Protein AF-A0A7L4TME2-F1 (afdb_monomer)

Solvent-accessible surface area (backbone atoms only — not comparable to full-atom values): 9141 Å² total; per-residue (Å²): 122,62,69,64,52,49,52,56,50,49,55,50,52,52,54,53,48,49,73,72,66,56,80,52,66,67,58,54,49,54,52,52,49,55,53,46,50,56,52,47,54,54,51,48,54,52,50,51,51,52,49,51,53,55,61,57,37,47,80,79,74,49,91,66,97,41,73,72,58,45,53,46,50,45,30,33,72,78,51,35,73,67,31,34,54,52,50,53,50,53,50,49,54,53,54,48,54,51,49,53,53,50,47,51,49,49,29,53,53,45,41,73,74,38,88,82,57,61,51,70,59,54,40,48,53,54,49,53,51,49,55,56,57,63,73,62,40,72,70,55,50,48,66,56,46,53,61,54,48,65,64,47,51,61,55,61,61,57,67,76,75,117

Radius of gyration: 19.2 Å; Cα contacts (8 Å, |Δi|>4): 55; chains: 1; bounding box: 45×37×52 Å

Foldseek 3Di:
DVVVVCVLLVVLVVVVCVVVVPPDPVVVVVVVVVVCVVVVVVVVVVVVVLVVLLVVQCVPPNDDPDSVVSVLVSQCVPPNPVSSVVVVVVVVVVVVVVLVSVLVSVLVVCVVVPVPDDSVVSSVVVVVVVVVVVVVDDNVVCVVVVVVCVVVVVVVVVVVPD

Mean predicted aligned error: 9.62 Å

Sequence (162 aa):
MDTIAALVFGIVIMNRLQERGIKDRAAIQAFTIKAGIIAGVGLSLVYLSLGYLGASSVSTIGRLDNGGAILAAVANALFGSTGSMILALVITFACLTTSIGLVSACGEFFAKRFSSVSYPVIIFILCVFSFTMANLGLSQLIAVSVPVLVTIYPIAIKMNSQ

Structure (mmCIF, N/CA/C/O backbone):
data_AF-A0A7L4TME2-F1
#
_entry.id   AF-A0A7L4TME2-F1
#
loop_
_atom_site.group_PDB
_atom_site.id
_atom_site.type_symbol
_atom_site.label_atom_id
_atom_site.label_alt_id
_atom_site.label_comp_id
_atom_site.label_asym_id
_atom_site.label_entity_id
_atom_site.label_seq_id
_atom_site.pdbx_PDB_ins_code
_atom_site.Cartn_x
_atom_site.Cartn_y
_atom_site.Cartn_z
_atom_site.occupancy
_atom_site.B_iso_or_equiv
_atom_site.auth_seq_id
_atom_site.auth_comp_id
_atom_site.auth_asym_id
_atom_site.auth_atom_id
_atom_site.pdbx_PDB_model_num
ATOM 1 N N . MET A 1 1 ? -5.247 7.614 -5.857 1.00 62.38 1 MET A N 1
ATOM 2 C CA . MET A 1 1 ? -6.283 6.694 -5.327 1.00 62.38 1 MET A CA 1
ATOM 3 C C . MET A 1 1 ? -6.081 6.445 -3.828 1.00 62.38 1 MET A C 1
ATOM 5 O O . MET A 1 1 ? -7.041 6.182 -3.115 1.00 62.38 1 MET A O 1
ATOM 9 N N . ASP A 1 2 ? -4.853 6.611 -3.336 1.00 73.19 2 ASP A N 1
ATOM 10 C CA . ASP A 1 2 ? -4.393 6.213 -1.999 1.00 73.19 2 ASP A CA 1
ATOM 11 C C . ASP A 1 2 ? -4.937 7.062 -0.842 1.00 73.19 2 ASP A C 1
ATOM 13 O O . ASP A 1 2 ? -5.089 6.554 0.262 1.00 73.19 2 ASP A O 1
ATOM 17 N N . THR A 1 3 ? -5.298 8.328 -1.070 1.00 69.00 3 THR A N 1
ATOM 18 C CA . THR A 1 3 ? -5.808 9.222 -0.012 1.00 69.00 3 THR A CA 1
ATOM 19 C C . THR A 1 3 ? -7.171 8.792 0.525 1.00 69.00 3 THR A C 1
ATOM 21 O O . THR A 1 3 ? -7.386 8.782 1.735 1.00 69.00 3 THR A O 1
ATOM 24 N N . ILE A 1 4 ? -8.085 8.390 -0.361 1.00 69.56 4 ILE A N 1
ATOM 25 C CA . ILE A 1 4 ? -9.421 7.914 0.024 1.00 69.56 4 ILE A CA 1
ATOM 26 C C . ILE A 1 4 ? -9.305 6.565 0.743 1.00 69.56 4 ILE A C 1
ATOM 28 O O . ILE A 1 4 ? -9.933 6.364 1.781 1.00 69.56 4 ILE A O 1
ATOM 32 N N . ALA A 1 5 ? -8.450 5.668 0.241 1.00 70.25 5 ALA A N 1
ATOM 33 C CA . ALA A 1 5 ? -8.169 4.397 0.900 1.00 70.25 5 ALA A CA 1
ATOM 34 C C . ALA A 1 5 ? -7.569 4.614 2.300 1.00 70.25 5 ALA A C 1
ATOM 36 O O . ALA A 1 5 ? -8.058 4.032 3.266 1.00 70.25 5 ALA A O 1
ATOM 37 N N . ALA A 1 6 ? -6.576 5.498 2.436 1.00 74.69 6 ALA A N 1
ATOM 38 C CA . ALA A 1 6 ? -5.951 5.830 3.715 1.00 74.69 6 ALA A CA 1
ATOM 39 C C . ALA A 1 6 ? -6.950 6.405 4.733 1.00 74.69 6 ALA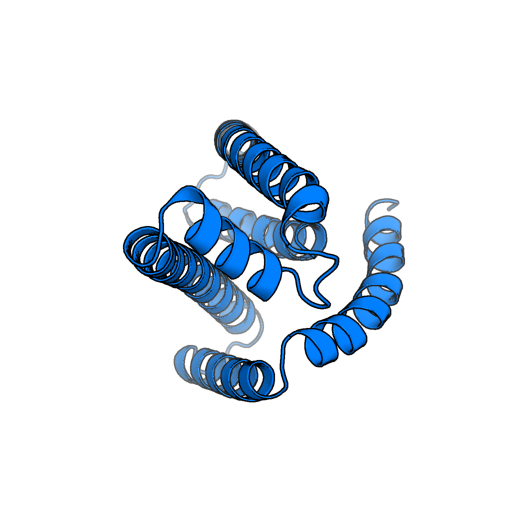 A C 1
ATOM 41 O O . ALA A 1 6 ? -6.863 6.077 5.916 1.00 74.69 6 ALA A O 1
ATOM 42 N N . LEU A 1 7 ? -7.929 7.202 4.289 1.00 73.94 7 LEU A N 1
ATOM 43 C CA . LEU A 1 7 ? -8.993 7.727 5.150 1.00 73.94 7 LEU A CA 1
ATOM 44 C C . LEU A 1 7 ? -9.868 6.591 5.706 1.00 73.94 7 LEU A C 1
ATOM 46 O O . LEU A 1 7 ? -10.069 6.501 6.919 1.00 73.94 7 LEU A O 1
ATOM 50 N N . VAL A 1 8 ? -10.338 5.686 4.842 1.00 72.00 8 VAL A N 1
ATOM 51 C CA . VAL A 1 8 ? -11.166 4.536 5.250 1.00 72.00 8 VAL A CA 1
ATOM 52 C C . VAL A 1 8 ? -10.385 3.593 6.171 1.00 72.00 8 VAL A C 1
ATOM 54 O O . VAL A 1 8 ? -10.880 3.220 7.238 1.00 72.00 8 VAL A O 1
ATOM 57 N N . PHE A 1 9 ? -9.143 3.256 5.813 1.00 74.00 9 PHE A N 1
ATOM 58 C CA . PHE A 1 9 ? -8.265 2.435 6.648 1.00 74.00 9 PHE A CA 1
ATOM 59 C C . PHE A 1 9 ? -7.970 3.087 8.000 1.00 74.00 9 PHE A C 1
ATOM 61 O O . PHE A 1 9 ? -7.981 2.396 9.016 1.00 74.00 9 PHE A O 1
ATOM 68 N N . GLY A 1 10 ? -7.762 4.406 8.040 1.00 76.69 10 GLY A N 1
ATOM 69 C CA . GLY A 1 10 ? -7.534 5.148 9.277 1.00 76.69 10 GLY A CA 1
ATOM 70 C C . GLY A 1 10 ? -8.696 5.010 10.262 1.00 76.69 10 GLY A C 1
ATOM 71 O O . GLY A 1 10 ? -8.477 4.706 11.435 1.00 76.69 10 GLY A O 1
ATOM 72 N N . ILE A 1 11 ? -9.939 5.140 9.785 1.00 72.94 11 ILE A N 1
ATOM 73 C CA . ILE A 1 11 ? -11.144 4.955 10.612 1.00 72.94 11 ILE A CA 1
ATOM 74 C C . ILE A 1 11 ? -11.229 3.519 11.151 1.00 72.94 11 ILE A C 1
ATOM 76 O O . ILE A 1 11 ? -11.523 3.319 12.333 1.00 72.94 11 ILE A O 1
ATOM 80 N N . VAL A 1 12 ? -10.944 2.510 10.321 1.00 76.12 12 VAL A N 1
ATOM 81 C CA . VAL A 1 12 ? -10.965 1.103 10.756 1.00 76.12 12 VAL A CA 1
ATOM 82 C C . VAL A 1 12 ? -9.877 0.828 11.796 1.00 76.12 12 VAL A C 1
ATOM 84 O O . VAL A 1 12 ? -10.180 0.267 12.847 1.00 76.12 12 VAL A O 1
ATOM 87 N N . ILE A 1 13 ? -8.640 1.276 11.564 1.00 75.94 13 ILE A N 1
ATOM 88 C CA . ILE A 1 13 ? -7.523 1.104 12.505 1.00 75.94 13 ILE A CA 1
ATOM 89 C C . ILE A 1 13 ? -7.840 1.774 13.848 1.00 75.94 13 ILE A C 1
ATOM 91 O O . ILE A 1 13 ? -7.648 1.157 14.896 1.00 75.94 13 ILE A O 1
ATOM 95 N N . MET A 1 14 ? -8.393 2.991 13.843 1.00 75.50 14 MET A N 1
ATOM 96 C CA . MET A 1 14 ? -8.818 3.665 15.076 1.00 75.50 14 MET A CA 1
ATOM 97 C C . MET A 1 14 ? -9.888 2.871 15.832 1.00 75.50 14 MET A C 1
ATOM 99 O O . MET A 1 14 ? -9.775 2.702 17.046 1.00 75.50 14 MET A O 1
ATOM 103 N N . ASN A 1 15 ? -10.894 2.344 15.129 1.00 73.31 15 ASN A N 1
ATOM 104 C CA . ASN A 1 15 ? -11.928 1.507 15.741 1.00 73.31 15 ASN A CA 1
ATOM 105 C C . ASN A 1 15 ? -11.335 0.233 16.362 1.00 73.31 15 ASN A C 1
ATOM 107 O O . ASN A 1 15 ? -11.758 -0.173 17.443 1.00 73.31 15 ASN A O 1
ATOM 111 N N . ARG A 1 16 ? -10.332 -0.371 15.716 1.00 72.25 16 ARG A N 1
ATOM 112 C CA . ARG A 1 16 ? -9.645 -1.581 16.198 1.00 72.25 16 ARG A CA 1
ATOM 113 C C . ARG A 1 16 ? -8.764 -1.312 17.415 1.00 72.25 16 ARG A C 1
ATOM 115 O O . ARG A 1 16 ? -8.727 -2.122 18.339 1.00 72.25 16 ARG A O 1
ATOM 122 N N . LEU A 1 17 ? -8.079 -0.170 17.443 1.00 73.00 17 LEU A N 1
ATOM 123 C CA . LEU A 1 17 ? -7.280 0.259 18.595 1.00 73.00 17 LEU A CA 1
ATOM 124 C C . LEU A 1 17 ? -8.165 0.546 19.818 1.00 73.00 17 LEU A C 1
ATOM 126 O O . LEU A 1 17 ? -7.794 0.180 20.932 1.00 73.00 17 LEU A O 1
ATOM 130 N N . GLN A 1 18 ? -9.355 1.120 19.608 1.00 71.00 18 GLN A N 1
ATOM 131 C CA . GLN A 1 18 ? -10.336 1.350 20.675 1.00 71.00 18 GLN A CA 1
ATOM 132 C C . GLN A 1 18 ? -10.931 0.041 21.224 1.00 71.00 18 GLN A C 1
ATOM 134 O O . GLN A 1 18 ? -11.092 -0.095 22.435 1.00 71.00 18 GLN A O 1
ATOM 139 N N . GLU A 1 19 ? -11.203 -0.951 20.367 1.00 67.50 19 GLU A N 1
ATOM 140 C CA . GLU A 1 19 ? -11.681 -2.279 20.795 1.00 67.50 19 GLU A CA 1
ATOM 141 C C . GLU A 1 19 ? -10.677 -3.050 21.647 1.00 67.50 19 GLU A C 1
ATOM 143 O O . GLU A 1 19 ? -11.072 -3.791 22.544 1.00 67.50 19 GLU A O 1
ATOM 148 N N . ARG A 1 20 ? -9.375 -2.860 21.407 1.00 64.88 20 ARG A N 1
ATOM 149 C CA . ARG A 1 20 ? -8.308 -3.493 22.196 1.00 64.88 20 ARG A CA 1
ATOM 150 C C . ARG A 1 20 ? -8.105 -2.863 23.583 1.00 64.88 20 ARG A C 1
ATOM 152 O O . ARG A 1 20 ? -7.147 -3.207 24.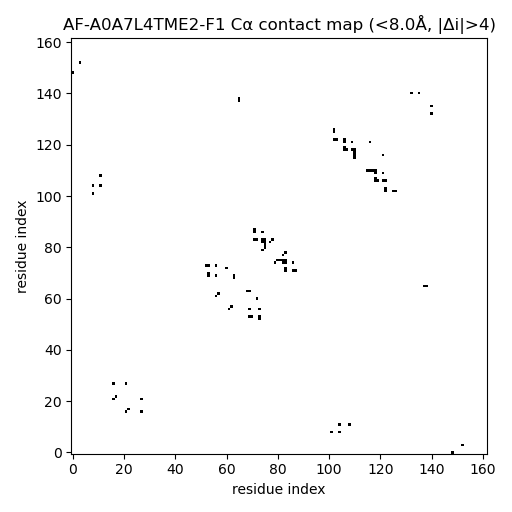267 1.00 64.88 20 ARG A O 1
ATOM 159 N N . GLY A 1 21 ? -8.999 -1.972 24.021 1.00 60.66 21 GLY A N 1
ATOM 160 C CA . GLY A 1 21 ? -9.037 -1.465 25.395 1.00 60.66 21 GLY A CA 1
ATOM 161 C C . GLY A 1 21 ? -8.070 -0.317 25.689 1.00 60.66 21 GLY A C 1
ATOM 162 O O . GLY A 1 21 ? -7.954 0.097 26.843 1.00 60.66 21 GLY A O 1
ATOM 163 N N . ILE A 1 22 ? -7.408 0.240 24.670 1.00 62.47 22 ILE A N 1
ATOM 164 C CA . ILE A 1 22 ? -6.577 1.435 24.827 1.00 62.47 22 ILE A CA 1
ATOM 165 C C . ILE A 1 22 ? -7.530 2.633 24.977 1.00 62.47 22 ILE A C 1
ATOM 167 O O . ILE A 1 22 ? -8.077 3.145 24.007 1.00 62.47 22 ILE A O 1
ATOM 171 N N . LYS A 1 23 ? -7.810 3.041 26.218 1.00 60.38 23 LYS A N 1
ATOM 172 C CA . LYS A 1 23 ? -8.744 4.146 26.514 1.00 60.38 23 LYS A CA 1
ATOM 173 C C . LYS A 1 23 ? -8.101 5.531 26.424 1.00 60.38 23 LYS A C 1
ATOM 175 O O . LYS A 1 23 ? -8.820 6.525 26.359 1.00 60.38 23 LYS A O 1
ATOM 180 N N . ASP A 1 24 ? -6.772 5.604 26.395 1.00 71.88 24 ASP A N 1
ATOM 181 C CA . ASP A 1 24 ? -6.063 6.874 26.305 1.00 71.88 24 ASP A CA 1
ATOM 182 C C . ASP A 1 24 ? -5.911 7.322 24.844 1.00 71.88 24 ASP A C 1
ATOM 184 O O . ASP A 1 24 ? -5.093 6.802 24.076 1.00 71.88 24 ASP A O 1
ATOM 188 N N . ARG A 1 25 ? -6.735 8.302 24.454 1.00 68.31 25 ARG A N 1
ATOM 189 C CA . ARG A 1 25 ? -6.722 8.894 23.110 1.00 68.31 25 ARG A CA 1
ATOM 190 C C . ARG A 1 25 ? -5.359 9.502 22.773 1.00 68.31 25 ARG A C 1
ATOM 192 O O . ARG A 1 25 ? -4.952 9.416 21.616 1.00 68.31 25 ARG A O 1
ATOM 199 N N . ALA A 1 26 ? -4.646 10.056 23.758 1.00 71.94 26 ALA A N 1
ATOM 200 C CA . ALA A 1 26 ? -3.340 10.677 23.544 1.00 71.94 26 ALA A CA 1
ATOM 201 C C . ALA A 1 26 ? -2.269 9.632 23.187 1.00 71.94 26 ALA A C 1
ATOM 203 O O . ALA A 1 26 ? -1.503 9.824 22.239 1.00 71.94 26 ALA A O 1
ATOM 204 N N . ALA A 1 27 ? -2.268 8.486 23.875 1.00 73.00 27 ALA A N 1
ATOM 205 C CA . ALA A 1 27 ? -1.366 7.378 23.572 1.00 73.00 27 ALA A CA 1
ATOM 206 C C . ALA A 1 27 ? -1.643 6.777 22.181 1.00 73.00 27 ALA A C 1
ATOM 208 O O . ALA A 1 27 ? -0.712 6.616 21.390 1.00 73.00 27 ALA A O 1
ATOM 209 N N . ILE A 1 28 ? -2.914 6.512 21.837 1.00 73.88 28 ILE A N 1
ATOM 210 C CA . ILE A 1 28 ? -3.298 6.005 20.503 1.00 73.88 28 ILE A CA 1
ATOM 211 C C . ILE A 1 28 ? -2.800 6.942 19.401 1.00 73.88 28 ILE A C 1
ATOM 213 O O . ILE A 1 28 ? -2.206 6.484 18.422 1.00 73.88 28 ILE A O 1
ATOM 217 N N . GLN A 1 29 ? -3.035 8.246 19.555 1.00 74.38 29 GLN A N 1
ATOM 218 C CA . GLN A 1 29 ? -2.621 9.245 18.575 1.00 74.38 29 GLN A CA 1
ATOM 219 C C . GLN A 1 29 ? -1.098 9.280 18.429 1.00 74.38 29 GLN A C 1
ATOM 221 O O . GLN A 1 29 ? -0.599 9.214 17.307 1.00 74.38 29 GLN A O 1
ATOM 226 N N . ALA A 1 30 ? -0.348 9.290 19.534 1.00 79.75 30 ALA A N 1
ATOM 227 C CA . ALA A 1 30 ? 1.112 9.324 19.494 1.00 79.75 30 ALA A CA 1
ATOM 228 C C . ALA A 1 30 ? 1.720 8.082 18.815 1.00 79.75 30 ALA A C 1
ATOM 230 O O . ALA A 1 30 ? 2.620 8.217 17.981 1.00 79.75 30 ALA A O 1
ATOM 231 N N . PHE A 1 31 ? 1.223 6.879 19.123 1.00 79.06 31 PHE A N 1
ATOM 232 C CA . PHE A 1 31 ? 1.692 5.644 18.482 1.00 79.06 31 PHE A CA 1
ATOM 233 C C . PHE A 1 31 ? 1.332 5.595 16.996 1.00 79.06 31 PHE A C 1
ATOM 235 O O . PHE A 1 31 ? 2.185 5.264 16.171 1.00 79.06 31 PHE A O 1
ATOM 242 N N . THR A 1 32 ? 0.102 5.975 16.644 1.00 81.94 32 THR A N 1
ATOM 243 C CA . THR A 1 32 ? -0.364 5.976 15.250 1.00 81.94 32 THR A CA 1
ATOM 244 C C . THR A 1 32 ? 0.412 6.987 14.409 1.00 81.94 32 THR A C 1
ATOM 246 O O . THR A 1 32 ? 0.810 6.668 13.293 1.00 81.94 32 THR A O 1
ATOM 249 N N . ILE A 1 33 ? 0.701 8.176 14.950 1.00 83.88 33 ILE A N 1
ATOM 250 C CA . ILE A 1 33 ? 1.506 9.199 14.269 1.00 83.88 33 ILE A CA 1
ATOM 251 C C . ILE A 1 33 ? 2.939 8.709 14.058 1.00 83.88 33 ILE A C 1
ATOM 253 O O . ILE A 1 33 ? 3.451 8.806 12.946 1.00 83.88 33 ILE A O 1
ATOM 257 N N . LYS A 1 34 ? 3.588 8.136 15.081 1.00 86.00 34 LYS A N 1
ATOM 258 C CA . LYS A 1 34 ? 4.952 7.597 14.935 1.00 86.00 34 LYS A CA 1
ATOM 259 C C . LYS A 1 34 ? 5.015 6.485 13.887 1.00 86.00 34 LYS A C 1
ATOM 261 O O . LYS A 1 34 ? 5.886 6.520 13.020 1.00 86.00 34 LYS A O 1
ATOM 266 N N . ALA A 1 35 ? 4.077 5.539 13.931 1.00 84.75 35 ALA A N 1
ATOM 267 C CA . ALA A 1 35 ? 3.981 4.471 12.939 1.00 84.75 35 ALA A CA 1
ATOM 268 C C . ALA A 1 35 ? 3.703 5.025 11.530 1.00 84.75 35 ALA A C 1
ATOM 270 O O . ALA A 1 35 ? 4.335 4.601 10.564 1.00 84.75 35 ALA A O 1
ATOM 271 N N . GLY A 1 36 ? 2.812 6.014 11.422 1.00 86.31 36 GLY A N 1
ATOM 272 C CA . GLY A 1 36 ? 2.473 6.685 10.170 1.00 86.31 36 GLY A CA 1
ATOM 273 C C . GLY A 1 36 ? 3.645 7.450 9.558 1.00 86.31 36 GLY A C 1
ATOM 274 O O . GLY A 1 36 ? 3.835 7.377 8.349 1.00 86.31 36 GLY A O 1
ATOM 275 N N . ILE A 1 37 ? 4.473 8.121 10.365 1.00 91.38 37 ILE A N 1
ATOM 276 C CA . ILE A 1 37 ? 5.683 8.807 9.885 1.00 91.38 37 ILE A CA 1
ATOM 277 C C . ILE A 1 37 ? 6.683 7.792 9.327 1.00 91.38 37 ILE A C 1
ATOM 279 O O . ILE A 1 37 ? 7.184 7.982 8.223 1.00 91.38 37 ILE A O 1
ATOM 283 N N . ILE A 1 38 ? 6.942 6.696 10.047 1.00 91.69 38 ILE A N 1
ATOM 284 C CA . ILE A 1 38 ? 7.872 5.650 9.590 1.00 91.69 38 ILE A CA 1
ATOM 285 C C . ILE A 1 38 ? 7.380 5.038 8.270 1.00 91.69 38 ILE A C 1
ATOM 287 O O . ILE A 1 38 ? 8.144 4.945 7.308 1.00 91.69 38 ILE A O 1
ATOM 291 N N . ALA A 1 39 ? 6.094 4.680 8.198 1.00 86.75 39 ALA A N 1
ATOM 292 C CA . ALA A 1 39 ? 5.486 4.134 6.987 1.00 86.75 39 ALA A CA 1
ATOM 293 C C . ALA A 1 39 ? 5.490 5.147 5.828 1.00 86.75 39 ALA A C 1
ATOM 295 O O . ALA A 1 39 ? 5.823 4.793 4.699 1.00 86.75 39 ALA A O 1
ATOM 296 N N . GLY A 1 40 ? 5.163 6.410 6.108 1.00 87.94 40 GLY A N 1
ATOM 297 C CA . GLY A 1 40 ? 5.113 7.488 5.125 1.00 87.94 40 GLY A CA 1
ATOM 298 C C . GLY A 1 40 ? 6.479 7.799 4.525 1.00 87.94 40 GLY A C 1
ATOM 299 O O . GLY A 1 40 ? 6.591 7.913 3.309 1.00 87.94 40 GLY A O 1
ATOM 300 N N . VAL A 1 41 ? 7.532 7.867 5.345 1.00 94.00 41 VAL A N 1
ATOM 301 C CA . VAL A 1 41 ? 8.908 8.079 4.863 1.00 94.00 41 VAL A CA 1
ATOM 302 C C . VAL A 1 41 ? 9.354 6.921 3.971 1.00 94.00 41 VAL A C 1
ATOM 304 O O . VAL A 1 41 ? 9.860 7.162 2.874 1.00 94.00 41 VAL A O 1
ATOM 307 N N . GLY A 1 42 ? 9.114 5.675 4.396 1.00 91.56 42 GLY A N 1
ATOM 308 C CA . GLY A 1 42 ? 9.447 4.493 3.597 1.00 91.56 42 GLY A CA 1
ATOM 309 C C . GLY A 1 42 ? 8.715 4.467 2.253 1.00 91.56 42 GLY A C 1
ATOM 310 O O . GLY A 1 42 ? 9.338 4.271 1.211 1.00 91.56 42 GLY A O 1
ATOM 311 N N . LEU A 1 43 ? 7.406 4.734 2.260 1.00 88.31 43 LEU A N 1
ATOM 312 C CA . LEU A 1 43 ? 6.597 4.768 1.042 1.00 88.31 43 LEU A CA 1
ATOM 313 C C . LEU A 1 43 ? 7.022 5.902 0.104 1.00 88.31 43 LEU A C 1
ATOM 315 O O . LEU A 1 43 ? 7.103 5.692 -1.104 1.00 88.31 43 LEU A O 1
ATOM 319 N N . SER A 1 44 ? 7.326 7.081 0.653 1.00 89.69 44 SER A N 1
ATOM 320 C CA . SER A 1 44 ? 7.757 8.244 -0.124 1.00 89.69 44 SER A CA 1
ATOM 321 C C . SER A 1 44 ? 9.065 7.956 -0.861 1.00 89.69 44 SER A C 1
ATOM 323 O O . SER A 1 44 ? 9.150 8.186 -2.065 1.00 89.69 44 SER A O 1
ATOM 325 N N . LEU A 1 45 ? 10.048 7.349 -0.184 1.00 93.25 45 LEU A N 1
ATOM 326 C CA . LEU A 1 45 ? 11.319 6.956 -0.799 1.00 93.25 45 LEU A CA 1
ATOM 327 C C . LEU A 1 45 ? 11.092 5.991 -1.974 1.00 93.25 45 LEU A C 1
ATOM 329 O O . LEU A 1 45 ? 11.587 6.236 -3.072 1.00 93.25 45 LEU A O 1
ATOM 333 N N . VAL A 1 46 ? 10.270 4.955 -1.780 1.00 89.19 46 VAL A N 1
ATOM 334 C CA . VAL A 1 46 ? 9.933 3.989 -2.840 1.00 89.19 46 VAL A CA 1
ATOM 335 C C . VAL A 1 46 ? 9.224 4.665 -4.017 1.00 89.19 46 VAL A C 1
ATOM 337 O O . VAL A 1 46 ? 9.588 4.427 -5.168 1.00 89.19 46 VAL A O 1
ATOM 340 N N . TYR A 1 47 ? 8.246 5.536 -3.758 1.00 85.81 47 TYR A N 1
ATOM 341 C CA . TYR A 1 47 ? 7.520 6.256 -4.810 1.00 85.81 47 TYR A CA 1
ATOM 342 C C . TYR A 1 47 ? 8.420 7.213 -5.595 1.00 85.81 47 TYR A C 1
ATOM 344 O O . TYR A 1 47 ? 8.294 7.298 -6.816 1.00 85.81 47 TYR A O 1
ATOM 352 N N . LEU A 1 48 ? 9.354 7.893 -4.927 1.00 88.56 48 LEU A N 1
ATOM 353 C CA . LEU A 1 48 ? 10.372 8.723 -5.573 1.00 88.56 48 LEU A CA 1
ATOM 354 C C . LEU A 1 48 ? 11.285 7.883 -6.474 1.00 88.56 48 LEU A C 1
ATOM 356 O O . LEU A 1 48 ? 11.515 8.262 -7.623 1.00 88.56 48 LEU A O 1
ATOM 360 N N . SER A 1 49 ? 11.751 6.722 -6.002 1.00 86.50 49 SER A N 1
ATOM 361 C CA . SER A 1 49 ? 12.558 5.803 -6.815 1.00 86.50 49 SER A CA 1
ATOM 362 C C . SER A 1 49 ? 11.794 5.296 -8.041 1.00 86.50 49 SER A C 1
ATOM 364 O O . SER A 1 49 ? 12.319 5.345 -9.152 1.00 86.50 49 SER A O 1
ATOM 366 N N . LEU A 1 50 ? 10.541 4.863 -7.872 1.00 83.50 50 LEU A N 1
ATOM 367 C CA . LEU A 1 50 ? 9.695 4.400 -8.977 1.00 83.50 50 LEU A CA 1
ATOM 368 C C . LEU A 1 50 ? 9.367 5.529 -9.964 1.00 83.50 50 LEU A C 1
ATOM 370 O O . LEU A 1 50 ? 9.386 5.308 -11.173 1.00 83.50 50 LEU A O 1
ATOM 374 N N . GLY A 1 51 ? 9.107 6.739 -9.466 1.00 84.12 51 GLY A N 1
ATOM 375 C CA . GLY A 1 51 ? 8.864 7.922 -10.289 1.00 84.12 51 GLY A CA 1
ATOM 376 C C . GLY A 1 51 ? 10.084 8.309 -11.122 1.00 84.12 51 GLY A C 1
ATOM 377 O O . GLY A 1 51 ? 9.951 8.572 -12.316 1.00 84.12 51 GLY A O 1
ATOM 378 N N . TYR A 1 52 ? 11.279 8.269 -10.528 1.00 83.38 52 TYR A N 1
ATOM 379 C CA . TYR A 1 52 ? 12.535 8.517 -11.238 1.00 83.38 52 TYR A CA 1
ATOM 380 C C . TYR A 1 52 ? 12.796 7.462 -12.322 1.00 83.38 52 TYR A C 1
ATOM 382 O O . TYR A 1 52 ? 13.115 7.806 -13.460 1.00 83.38 52 TYR A O 1
ATOM 390 N N . LEU A 1 53 ? 12.581 6.184 -11.996 1.00 77.62 53 LEU A N 1
ATOM 391 C CA . LEU A 1 53 ? 12.684 5.076 -12.946 1.00 77.62 53 LEU A CA 1
ATOM 392 C C . LEU A 1 53 ? 11.687 5.214 -14.107 1.00 77.62 53 LEU A C 1
ATOM 394 O O . LEU A 1 53 ? 12.065 5.042 -15.266 1.00 77.62 53 LEU A O 1
ATOM 398 N N . GLY A 1 54 ? 10.437 5.583 -13.822 1.00 75.50 54 GLY A N 1
ATOM 399 C CA . GLY A 1 54 ? 9.421 5.833 -14.846 1.00 75.50 54 GLY A CA 1
ATOM 400 C C . GLY A 1 54 ? 9.755 7.031 -15.741 1.00 75.50 54 GLY A C 1
ATOM 401 O O . GLY A 1 54 ? 9.622 6.936 -16.959 1.00 75.50 54 GLY A O 1
ATOM 402 N N . ALA A 1 55 ? 10.243 8.133 -15.163 1.00 74.12 55 ALA A N 1
ATOM 403 C CA . ALA A 1 55 ? 10.621 9.337 -15.905 1.00 74.12 55 ALA A CA 1
ATOM 404 C C . ALA A 1 55 ? 11.855 9.117 -16.794 1.00 74.12 55 ALA A C 1
ATOM 406 O O . ALA A 1 55 ? 11.864 9.533 -17.952 1.00 74.12 55 ALA A O 1
ATOM 407 N N . SER A 1 56 ? 12.875 8.422 -16.283 1.00 71.25 56 SER A N 1
ATOM 408 C CA . SER A 1 56 ? 14.079 8.082 -17.049 1.00 71.25 56 SER A CA 1
ATOM 409 C C . SER A 1 56 ? 13.758 7.142 -18.219 1.00 71.25 56 SER A C 1
ATOM 411 O O . SER A 1 56 ? 14.278 7.311 -19.322 1.00 71.25 56 SER A O 1
ATOM 413 N N . SER A 1 57 ? 12.799 6.232 -18.035 1.00 67.06 57 SER A N 1
ATOM 414 C CA . SER A 1 57 ? 12.417 5.239 -19.049 1.00 67.06 57 SER A CA 1
ATOM 415 C C . SER A 1 57 ? 11.692 5.809 -20.267 1.00 67.06 57 SER A C 1
ATOM 417 O O . SER A 1 57 ? 11.732 5.200 -21.336 1.00 67.06 57 SER A O 1
ATOM 419 N N . 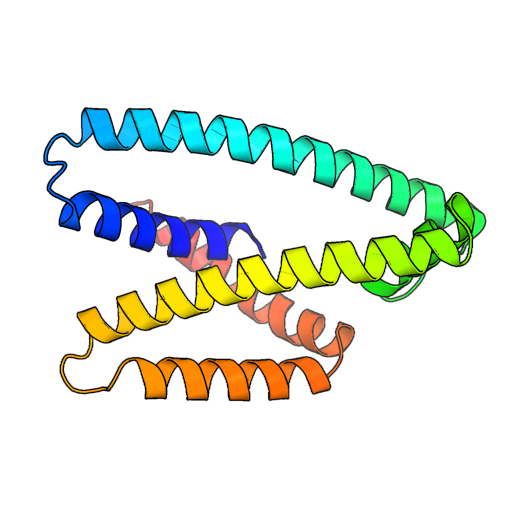VAL A 1 58 ? 11.097 7.003 -20.161 1.00 62.47 58 VAL A N 1
ATOM 420 C CA . VAL A 1 58 ? 10.514 7.710 -21.318 1.00 62.47 58 VAL A CA 1
ATOM 421 C C . VAL A 1 58 ? 11.572 7.986 -22.393 1.00 62.47 58 VAL A C 1
ATOM 423 O O . VAL A 1 58 ? 11.248 7.960 -23.578 1.00 62.47 58 VAL A O 1
ATOM 426 N N . SER A 1 59 ? 12.833 8.194 -21.997 1.00 58.97 59 SER A N 1
ATOM 427 C CA . SER A 1 59 ? 13.928 8.490 -22.929 1.00 58.97 59 SER A CA 1
ATOM 428 C C . SER A 1 59 ? 14.427 7.275 -23.724 1.00 58.97 59 SER A C 1
ATOM 430 O O . SER A 1 59 ? 15.016 7.455 -24.785 1.00 58.97 59 SER A O 1
ATOM 432 N N . THR A 1 60 ? 14.181 6.046 -23.249 1.00 56.25 60 THR A N 1
ATOM 433 C CA . THR A 1 60 ? 14.740 4.810 -23.836 1.00 56.25 60 THR A CA 1
ATOM 434 C C . THR A 1 60 ? 13.675 3.880 -24.429 1.00 56.25 60 THR A C 1
ATOM 436 O O . THR A 1 60 ? 13.965 3.159 -25.377 1.00 56.25 60 THR A O 1
ATOM 439 N N . ILE A 1 61 ? 12.446 3.884 -23.895 1.00 59.91 61 ILE A N 1
ATOM 440 C CA . ILE A 1 61 ? 11.411 2.871 -24.198 1.00 59.91 61 ILE A CA 1
ATOM 441 C C . ILE A 1 61 ? 10.219 3.469 -24.977 1.00 59.91 61 ILE A C 1
ATOM 443 O O . ILE A 1 61 ? 9.441 2.745 -25.595 1.00 59.91 61 ILE A O 1
ATOM 447 N N . GLY A 1 62 ? 10.086 4.799 -25.004 1.00 59.06 62 GLY A N 1
ATOM 448 C CA . GLY A 1 62 ? 8.921 5.479 -25.571 1.00 59.06 62 GLY A CA 1
ATOM 449 C C . GLY A 1 62 ? 7.724 5.500 -24.613 1.00 59.06 62 GLY A C 1
ATOM 450 O O . GLY A 1 62 ? 7.703 4.856 -23.563 1.00 59.06 62 GLY A O 1
ATOM 451 N N . ARG A 1 63 ? 6.721 6.317 -24.937 1.00 58.88 63 ARG A N 1
ATOM 452 C CA . ARG A 1 63 ? 5.559 6.559 -24.072 1.00 58.88 63 ARG A CA 1
ATOM 453 C C . ARG A 1 63 ? 4.580 5.384 -24.174 1.00 58.88 63 ARG A C 1
ATOM 455 O O . ARG A 1 63 ? 3.825 5.304 -25.133 1.00 58.88 63 ARG A O 1
ATOM 462 N N . LEU A 1 64 ? 4.612 4.474 -23.200 1.00 64.06 64 LEU A N 1
ATOM 463 C CA . LEU A 1 64 ? 3.631 3.390 -23.084 1.00 64.06 64 LEU A CA 1
ATOM 464 C C . LEU A 1 64 ? 2.307 3.886 -22.484 1.00 64.06 64 LEU A C 1
ATOM 466 O O . LEU A 1 64 ? 2.296 4.757 -21.615 1.00 64.06 64 LEU A O 1
ATOM 470 N N . ASP A 1 65 ? 1.204 3.254 -22.890 1.00 66.75 65 ASP A N 1
ATOM 471 C CA . ASP A 1 65 ? -0.158 3.589 -22.447 1.00 66.75 65 ASP A CA 1
ATOM 472 C C . ASP A 1 65 ? -0.447 3.275 -20.967 1.00 66.75 65 ASP A C 1
ATOM 474 O O . ASP A 1 65 ? -1.391 3.816 -20.398 1.00 66.75 65 ASP A O 1
ATOM 478 N N . ASN A 1 66 ? 0.341 2.403 -20.319 1.00 73.06 66 ASN A N 1
ATOM 479 C CA . ASN A 1 66 ? 0.017 1.859 -18.996 1.00 73.06 66 ASN A CA 1
ATOM 480 C C . ASN A 1 66 ? 1.209 1.836 -18.029 1.00 73.06 66 ASN A C 1
ATOM 482 O O . ASN A 1 66 ? 2.263 1.282 -18.338 1.00 73.06 66 ASN A O 1
ATOM 486 N N . GLY A 1 67 ? 0.998 2.320 -16.798 1.00 73.81 67 GLY A N 1
ATOM 487 C CA . GLY A 1 67 ? 2.021 2.356 -15.740 1.00 73.81 67 GLY A CA 1
ATOM 488 C C . GLY A 1 67 ? 2.608 0.987 -15.374 1.00 73.81 67 GLY A C 1
ATOM 489 O O . GLY A 1 67 ? 3.813 0.873 -15.167 1.00 73.81 67 GLY A O 1
ATOM 490 N N . GLY A 1 68 ? 1.789 -0.070 -15.369 1.00 77.62 68 GLY A N 1
ATOM 491 C CA . GLY A 1 68 ? 2.271 -1.437 -15.136 1.00 77.62 68 GLY A CA 1
ATOM 492 C C . GLY A 1 68 ? 3.190 -1.946 -16.252 1.00 77.62 68 GLY A C 1
ATOM 493 O O . GLY A 1 68 ? 4.193 -2.601 -15.980 1.00 77.62 68 GLY A O 1
ATOM 494 N N . ALA A 1 69 ? 2.891 -1.586 -17.501 1.00 76.00 69 ALA A N 1
ATOM 495 C CA . ALA A 1 69 ? 3.712 -1.958 -18.646 1.00 76.00 69 ALA A CA 1
ATOM 496 C C . ALA A 1 69 ? 5.021 -1.152 -18.689 1.00 76.00 69 ALA A C 1
ATOM 498 O O . ALA A 1 69 ? 6.064 -1.719 -19.007 1.00 76.00 69 ALA A O 1
ATOM 499 N N . ILE A 1 70 ? 4.991 0.126 -18.280 1.00 81.31 70 ILE A N 1
ATOM 500 C CA . ILE A 1 70 ? 6.199 0.942 -18.083 1.00 81.31 70 ILE A CA 1
ATOM 501 C C . ILE A 1 70 ? 7.122 0.239 -17.088 1.00 81.31 70 ILE A C 1
ATOM 503 O O . ILE A 1 70 ? 8.247 -0.081 -17.445 1.00 81.31 70 ILE A O 1
ATOM 507 N N . LEU A 1 71 ? 6.639 -0.078 -15.881 1.00 78.88 71 LEU A N 1
ATOM 508 C CA . LEU A 1 71 ? 7.443 -0.724 -14.834 1.00 78.88 71 LEU A CA 1
ATOM 509 C C . LEU A 1 71 ? 8.034 -2.072 -15.273 1.00 78.88 71 LEU A C 1
ATOM 511 O O . LEU A 1 71 ? 9.210 -2.334 -15.016 1.00 78.88 71 LEU A O 1
ATOM 515 N N . ALA A 1 72 ? 7.250 -2.906 -15.961 1.00 79.06 72 ALA A N 1
ATOM 516 C CA . ALA A 1 72 ? 7.730 -4.181 -16.490 1.00 79.06 72 ALA A CA 1
ATOM 517 C C . ALA A 1 72 ? 8.842 -3.990 -17.536 1.00 79.06 72 ALA A C 1
ATOM 519 O O . ALA A 1 72 ? 9.846 -4.706 -17.497 1.00 79.06 72 ALA A O 1
ATOM 520 N N . ALA A 1 73 ? 8.696 -3.003 -18.426 1.00 76.19 73 ALA A N 1
ATOM 521 C CA . ALA A 1 73 ? 9.703 -2.667 -19.426 1.00 76.19 73 ALA A CA 1
ATOM 522 C C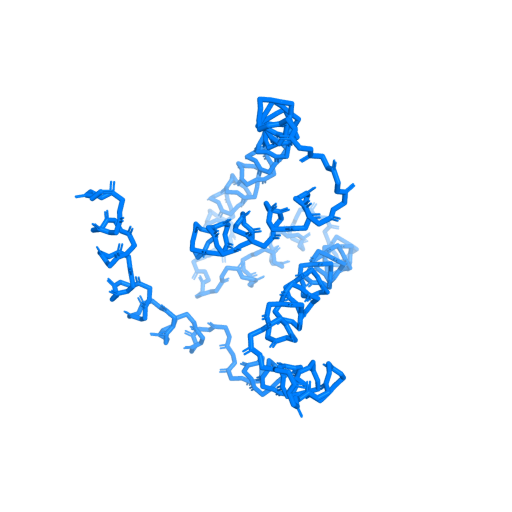 . ALA A 1 73 ? 10.970 -2.067 -18.792 1.00 76.19 73 ALA A C 1
ATOM 524 O O . ALA A 1 73 ? 12.071 -2.458 -19.170 1.00 76.19 73 ALA A O 1
ATOM 525 N N . VAL A 1 74 ? 10.833 -1.199 -17.778 1.00 78.38 7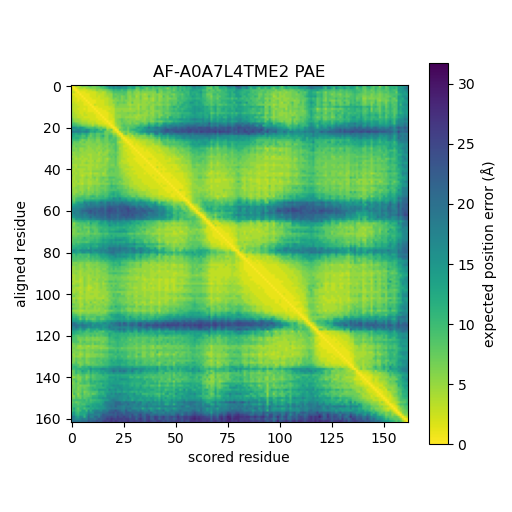4 VAL A N 1
ATOM 526 C CA . VAL A 1 74 ? 11.970 -0.647 -17.017 1.00 78.38 74 VAL A CA 1
ATOM 527 C C . VAL A 1 74 ? 12.763 -1.763 -16.341 1.00 78.38 74 VAL A C 1
ATOM 529 O O . VAL A 1 74 ? 13.986 -1.802 -16.442 1.00 78.38 74 VAL A O 1
ATOM 532 N N . ALA A 1 75 ? 12.085 -2.689 -15.658 1.00 78.12 75 ALA A N 1
ATOM 533 C CA . ALA A 1 75 ? 12.760 -3.790 -14.974 1.00 78.12 75 ALA A CA 1
ATOM 534 C C . ALA A 1 75 ? 13.456 -4.740 -15.952 1.00 78.12 75 ALA A C 1
ATOM 536 O O . ALA A 1 75 ? 14.541 -5.231 -15.646 1.00 78.12 75 ALA A O 1
ATOM 537 N N . ASN A 1 76 ? 12.873 -4.957 -17.134 1.00 77.25 76 ASN A N 1
ATOM 538 C CA . ASN A 1 76 ? 13.524 -5.726 -18.188 1.00 77.25 76 ASN A CA 1
ATOM 539 C C . ASN A 1 76 ? 14.762 -4.994 -18.742 1.00 77.25 76 ASN A C 1
ATOM 541 O O . ASN A 1 76 ? 15.804 -5.612 -18.924 1.00 77.25 76 ASN A O 1
ATOM 545 N N . ALA A 1 77 ? 14.683 -3.673 -18.928 1.00 73.00 77 ALA A N 1
ATOM 546 C CA . ALA A 1 77 ? 15.790 -2.862 -19.433 1.00 73.00 77 ALA A CA 1
ATOM 547 C C . ALA A 1 77 ? 16.958 -2.723 -18.435 1.00 73.00 77 ALA A C 1
ATOM 549 O O . ALA A 1 77 ? 18.113 -2.782 -18.848 1.00 73.00 77 ALA A O 1
ATOM 550 N N . LEU A 1 78 ? 16.686 -2.556 -17.133 1.00 73.06 78 LEU A N 1
ATOM 551 C CA . LEU A 1 78 ? 17.733 -2.385 -16.112 1.00 73.06 78 LEU A CA 1
ATOM 552 C C . LEU A 1 78 ? 18.342 -3.707 -15.629 1.00 73.06 78 LEU A C 1
ATOM 554 O O . LEU A 1 78 ? 19.536 -3.762 -15.3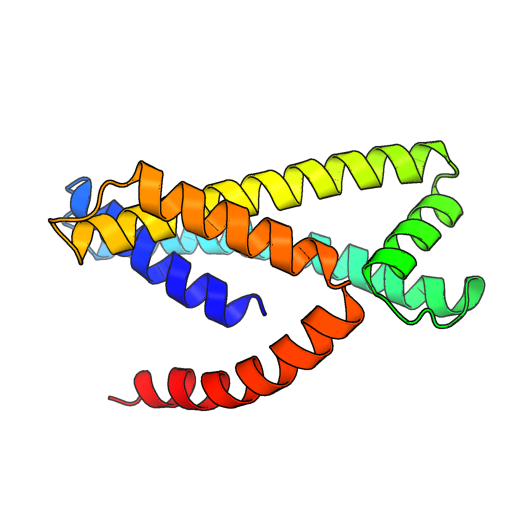49 1.00 73.06 78 LEU A O 1
ATOM 558 N N . PHE A 1 79 ? 17.526 -4.752 -15.475 1.00 71.62 79 PHE A N 1
ATOM 559 C CA . PHE A 1 79 ? 17.919 -6.001 -14.809 1.00 71.62 79 PHE A CA 1
ATOM 560 C C . PHE A 1 79 ? 17.767 -7.247 -15.703 1.00 71.62 79 PHE A C 1
ATOM 562 O O . PHE A 1 79 ? 17.989 -8.369 -15.240 1.00 71.62 79 PHE A O 1
ATOM 569 N N . GLY A 1 80 ? 17.386 -7.086 -16.974 1.00 72.56 80 GLY A N 1
ATOM 570 C CA . GLY A 1 80 ? 17.148 -8.196 -17.897 1.00 72.56 80 GLY A CA 1
ATOM 571 C C . GLY A 1 80 ? 15.909 -9.028 -17.541 1.00 72.56 80 GLY A C 1
ATOM 572 O O . GLY A 1 80 ? 15.037 -8.614 -16.772 1.00 72.56 80 GLY A O 1
ATOM 573 N N . SER A 1 81 ? 15.825 -10.248 -18.082 1.00 72.62 81 SER A N 1
ATOM 574 C CA . SER A 1 81 ? 14.679 -11.143 -17.845 1.00 72.62 81 SER A CA 1
ATOM 575 C C . SER A 1 81 ? 14.528 -11.541 -16.368 1.00 72.62 81 SER A C 1
ATOM 577 O O . SER A 1 81 ? 13.408 -11.601 -15.858 1.00 72.62 81 SER A O 1
ATOM 579 N N . THR A 1 82 ? 15.642 -11.713 -15.650 1.00 75.75 82 THR A N 1
ATOM 580 C CA . THR A 1 82 ? 15.664 -12.038 -14.215 1.00 75.75 82 THR A CA 1
ATOM 581 C C . THR A 1 82 ? 15.044 -10.925 -13.365 1.00 75.75 82 THR A C 1
ATOM 583 O O . THR A 1 82 ? 14.299 -11.204 -12.424 1.00 75.75 82 THR A O 1
ATOM 586 N N . GLY A 1 83 ? 15.281 -9.659 -13.721 1.00 77.19 83 GLY A N 1
ATOM 587 C CA . GLY A 1 83 ? 14.695 -8.508 -13.033 1.00 77.19 83 GLY A CA 1
ATOM 588 C C . GLY A 1 83 ? 13.182 -8.422 -13.143 1.00 77.19 83 GLY A C 1
ATOM 589 O O . GLY A 1 83 ? 12.501 -8.122 -12.164 1.00 77.19 83 GLY A O 1
ATOM 590 N N . SER A 1 84 ? 12.648 -8.737 -14.322 1.00 78.50 84 SER A N 1
ATOM 591 C CA . SER A 1 84 ? 11.203 -8.764 -14.554 1.00 78.50 84 SER A CA 1
ATOM 592 C C . SER A 1 84 ? 10.508 -9.810 -13.671 1.00 78.50 84 SER A C 1
ATOM 594 O O . SER A 1 84 ? 9.450 -9.536 -13.103 1.00 78.50 84 SER A O 1
ATOM 596 N N . MET A 1 85 ? 11.139 -10.972 -13.468 1.00 83.00 85 MET A N 1
ATOM 597 C CA . MET A 1 85 ? 10.602 -12.043 -12.623 1.00 83.00 85 MET A CA 1
ATOM 598 C C . MET A 1 85 ? 10.591 -11.663 -11.135 1.00 83.00 85 MET A C 1
ATOM 600 O O . MET A 1 85 ? 9.591 -11.879 -10.447 1.00 83.00 85 MET A O 1
ATOM 604 N N . ILE A 1 86 ? 11.667 -11.035 -10.648 1.00 86.56 86 ILE A N 1
ATOM 605 C CA . ILE A 1 86 ? 11.739 -10.524 -9.270 1.00 86.56 86 ILE A CA 1
ATOM 606 C C . ILE A 1 86 ? 10.702 -9.416 -9.060 1.00 86.56 86 ILE A C 1
ATOM 608 O O . ILE A 1 86 ? 9.986 -9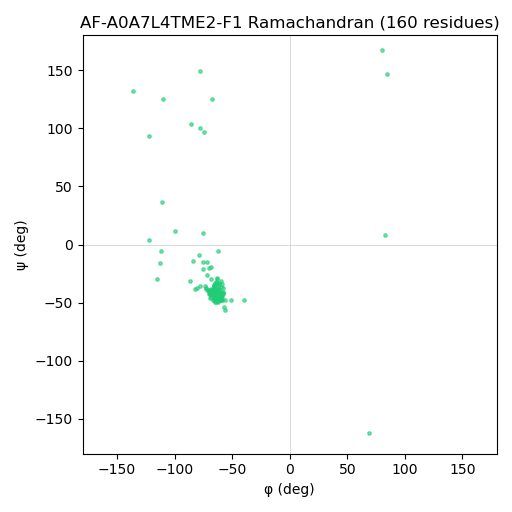.431 -8.059 1.00 86.56 86 ILE A O 1
ATOM 612 N N . LEU A 1 87 ? 10.574 -8.485 -10.013 1.00 85.38 87 LEU A N 1
ATOM 613 C CA . LEU A 1 87 ? 9.589 -7.409 -9.936 1.00 85.38 87 LEU A CA 1
ATOM 614 C C . LEU A 1 87 ? 8.163 -7.972 -9.876 1.00 85.38 87 LEU A C 1
ATOM 616 O O . LEU A 1 87 ? 7.382 -7.559 -9.021 1.00 85.38 87 LEU A O 1
ATOM 620 N N . ALA A 1 88 ? 7.831 -8.937 -10.739 1.00 86.38 88 ALA A N 1
ATOM 621 C CA . ALA A 1 88 ? 6.521 -9.581 -10.740 1.00 86.38 88 ALA A CA 1
ATOM 622 C C . ALA A 1 88 ? 6.209 -10.232 -9.384 1.00 86.38 88 ALA A C 1
ATOM 624 O O . ALA A 1 88 ? 5.102 -10.077 -8.865 1.00 86.38 88 ALA A O 1
ATOM 625 N N . LEU A 1 89 ? 7.192 -10.898 -8.774 1.00 89.75 89 LEU A N 1
ATOM 626 C CA . LEU A 1 89 ? 7.045 -11.525 -7.464 1.00 89.75 89 LEU A CA 1
ATOM 627 C C . LEU A 1 89 ? 6.826 -10.479 -6.360 1.00 89.75 89 LEU A C 1
ATOM 629 O O . LEU A 1 89 ? 5.869 -10.591 -5.595 1.00 89.75 89 LEU A O 1
ATOM 633 N N . VAL A 1 90 ? 7.642 -9.421 -6.318 1.00 90.56 90 VAL A N 1
ATOM 634 C CA . VAL A 1 90 ? 7.503 -8.324 -5.342 1.00 90.56 90 VAL A CA 1
ATOM 635 C C . VAL A 1 90 ? 6.153 -7.619 -5.478 1.00 90.56 90 VAL A C 1
ATOM 637 O O . VAL A 1 90 ? 5.477 -7.410 -4.472 1.00 90.56 90 VAL A O 1
ATOM 640 N N . ILE A 1 91 ? 5.727 -7.295 -6.702 1.00 88.81 91 ILE A N 1
ATOM 641 C CA . ILE A 1 91 ? 4.419 -6.673 -6.960 1.00 88.81 91 ILE A CA 1
ATOM 642 C C . ILE A 1 91 ? 3.293 -7.612 -6.528 1.00 88.81 91 ILE A C 1
ATOM 644 O O . ILE A 1 91 ? 2.350 -7.165 -5.883 1.00 88.81 91 ILE A O 1
ATOM 648 N N . THR A 1 92 ? 3.405 -8.911 -6.811 1.00 90.25 92 THR A N 1
ATOM 649 C CA . THR A 1 92 ? 2.409 -9.899 -6.377 1.00 90.25 92 THR A CA 1
ATOM 650 C C . THR A 1 92 ? 2.283 -9.914 -4.856 1.00 90.25 92 THR A C 1
ATOM 652 O O . THR A 1 92 ? 1.173 -9.809 -4.339 1.00 90.25 92 THR A O 1
ATOM 655 N N . PHE A 1 93 ? 3.401 -9.967 -4.126 1.00 91.81 93 PHE A N 1
ATOM 656 C CA . PHE A 1 93 ? 3.389 -9.908 -2.662 1.00 91.81 93 PHE A CA 1
ATOM 657 C C . PHE A 1 93 ? 2.829 -8.583 -2.131 1.00 91.81 93 PHE A C 1
ATOM 659 O O . PHE A 1 93 ? 2.034 -8.596 -1.188 1.00 91.81 93 PHE A O 1
ATOM 666 N N . ALA A 1 94 ? 3.189 -7.455 -2.747 1.00 88.38 94 ALA A N 1
ATOM 667 C CA . ALA A 1 94 ? 2.679 -6.137 -2.382 1.00 88.38 94 ALA A CA 1
ATOM 668 C C . ALA A 1 94 ? 1.155 -6.041 -2.584 1.00 88.38 94 ALA A C 1
ATOM 670 O O . ALA A 1 94 ? 0.422 -5.678 -1.665 1.00 88.38 94 ALA A O 1
ATOM 671 N N . CYS A 1 95 ? 0.648 -6.439 -3.752 1.00 88.62 95 CYS A N 1
ATOM 672 C CA . CYS A 1 95 ? -0.785 -6.436 -4.042 1.00 88.62 95 CYS A CA 1
ATOM 673 C C . CYS A 1 95 ? -1.554 -7.437 -3.169 1.00 88.62 95 CYS A C 1
ATOM 675 O O . CYS A 1 95 ? -2.681 -7.149 -2.757 1.00 88.62 95 CYS A O 1
ATOM 677 N N . LEU A 1 96 ? -0.952 -8.586 -2.850 1.00 89.69 96 LEU A N 1
ATOM 678 C CA . LEU A 1 96 ? -1.550 -9.593 -1.979 1.00 89.69 96 LEU A CA 1
ATOM 679 C C . LEU A 1 96 ? -1.729 -9.056 -0.555 1.00 89.69 96 LEU A C 1
ATOM 681 O O . LEU A 1 96 ? -2.834 -9.128 -0.021 1.00 89.69 96 LEU A O 1
ATOM 685 N N . THR A 1 97 ? -0.689 -8.463 0.042 1.00 88.12 97 THR A N 1
ATOM 686 C CA . THR A 1 97 ? -0.789 -7.914 1.407 1.00 88.12 97 THR A CA 1
ATOM 687 C C . THR A 1 97 ? -1.802 -6.767 1.493 1.00 88.12 97 THR A C 1
ATOM 689 O O . THR A 1 97 ? -2.618 -6.732 2.417 1.00 88.12 97 THR A O 1
ATOM 692 N N . THR A 1 98 ? -1.856 -5.885 0.486 1.00 87.06 98 THR A N 1
ATOM 693 C CA . THR A 1 98 ? -2.860 -4.809 0.431 1.00 87.06 98 THR A CA 1
ATOM 694 C C . THR A 1 98 ? -4.278 -5.360 0.299 1.00 87.06 98 THR A C 1
ATOM 696 O O . THR A 1 98 ? -5.181 -4.900 0.999 1.00 87.06 98 THR A O 1
ATOM 699 N N . SER A 1 99 ? -4.477 -6.368 -0.555 1.00 86.19 99 SER A N 1
ATOM 700 C CA . SER A 1 99 ? -5.787 -7.002 -0.742 1.00 86.19 99 SER A CA 1
ATOM 701 C C . SER A 1 99 ? -6.261 -7.685 0.541 1.00 86.19 99 SER A C 1
ATOM 703 O O . SER A 1 99 ? -7.402 -7.480 0.950 1.00 86.19 99 SER A O 1
ATOM 705 N N . ILE A 1 100 ? -5.382 -8.425 1.226 1.00 86.94 100 ILE A N 1
ATOM 706 C CA . ILE A 1 100 ? -5.686 -9.065 2.517 1.00 86.94 100 ILE A CA 1
ATOM 707 C C . ILE A 1 100 ? -6.068 -8.009 3.564 1.00 86.94 100 ILE A C 1
ATOM 709 O O . ILE A 1 100 ? -7.079 -8.166 4.252 1.00 86.94 100 ILE A O 1
ATOM 713 N N . GLY A 1 101 ? -5.308 -6.913 3.651 1.00 84.56 101 GLY A N 1
ATOM 714 C CA . GLY A 1 101 ? -5.597 -5.813 4.570 1.00 84.56 101 GLY A CA 1
ATOM 715 C C . GLY A 1 101 ? -6.962 -5.170 4.314 1.00 84.56 101 GLY A C 1
ATOM 716 O O . GLY A 1 101 ? -7.738 -4.987 5.253 1.00 84.56 101 GLY A O 1
ATOM 717 N N . LEU A 1 102 ? -7.284 -4.873 3.049 1.00 81.38 102 LEU A N 1
ATOM 718 C CA . LEU A 1 102 ? -8.550 -4.236 2.671 1.00 81.38 102 LEU A CA 1
ATOM 719 C C . LEU A 1 102 ? -9.740 -5.158 2.922 1.00 81.38 102 LEU A C 1
ATOM 721 O O . LEU A 1 102 ? -10.720 -4.746 3.535 1.00 81.38 102 LEU A O 1
ATOM 725 N N . VAL A 1 103 ? -9.644 -6.413 2.490 1.00 84.62 103 VAL A N 1
ATOM 726 C CA . VAL A 1 103 ? -10.710 -7.406 2.655 1.00 84.62 103 VAL A CA 1
ATOM 727 C C . VAL A 1 103 ? -10.980 -7.674 4.135 1.00 84.62 103 VAL A C 1
ATOM 729 O O . VAL A 1 103 ? -12.143 -7.715 4.537 1.00 84.62 103 VAL A O 1
ATOM 732 N N . SER A 1 104 ? -9.932 -7.777 4.960 1.00 81.31 104 SER A N 1
ATOM 733 C CA . SER A 1 104 ? -10.084 -7.914 6.411 1.00 81.31 104 SER A CA 1
ATOM 734 C C . SER A 1 104 ? -10.754 -6.682 7.017 1.00 81.31 104 SER A C 1
ATOM 736 O O . SER A 1 104 ? -11.733 -6.820 7.744 1.00 81.31 104 SER A O 1
ATOM 738 N N . ALA A 1 105 ? -10.288 -5.475 6.684 1.00 78.19 105 ALA A N 1
ATOM 739 C CA . ALA A 1 105 ? -10.859 -4.227 7.190 1.00 78.19 105 ALA A CA 1
ATOM 740 C C . ALA A 1 105 ? -12.336 -4.046 6.788 1.00 78.19 105 ALA A C 1
ATOM 742 O O . ALA A 1 105 ? -13.166 -3.649 7.610 1.00 78.19 105 ALA A O 1
ATOM 743 N N . CYS A 1 106 ? -12.683 -4.367 5.540 1.00 75.62 106 CYS A N 1
ATOM 744 C CA . CYS A 1 106 ? -14.051 -4.303 5.035 1.00 75.62 106 CYS A CA 1
ATOM 745 C C . CYS A 1 106 ? -14.955 -5.353 5.684 1.00 75.62 106 CYS A C 1
ATOM 747 O O . CYS A 1 106 ? -16.060 -5.009 6.105 1.00 75.62 106 CYS A O 1
ATOM 749 N N . GLY A 1 107 ? -14.496 -6.604 5.802 1.00 77.25 107 GLY A N 1
ATOM 750 C CA . GLY A 1 107 ? -15.242 -7.655 6.496 1.00 77.25 107 GLY A CA 1
ATOM 751 C C . GLY A 1 107 ? -15.537 -7.255 7.940 1.00 77.25 107 GLY A C 1
ATOM 752 O O . GLY A 1 107 ? -16.648 -7.429 8.434 1.00 77.25 107 GLY A O 1
ATOM 753 N N . GLU A 1 108 ? -14.559 -6.636 8.593 1.00 75.81 108 GLU A N 1
ATOM 754 C CA . GLU A 1 108 ? -14.641 -6.171 9.971 1.00 75.81 108 GLU A CA 1
ATOM 755 C C . GLU A 1 108 ? -15.602 -4.993 10.156 1.00 75.81 108 GLU A C 1
ATOM 757 O O . GLU A 1 108 ? -16.368 -4.958 11.123 1.00 75.81 108 GLU A O 1
ATOM 762 N N . PHE A 1 109 ? -15.583 -4.037 9.228 1.00 76.06 109 PHE A N 1
ATOM 763 C CA . PHE A 1 109 ? -16.505 -2.906 9.215 1.00 76.06 109 PHE A CA 1
ATOM 764 C C . PHE A 1 109 ? -17.950 -3.357 8.973 1.00 76.06 109 PHE A C 1
ATOM 766 O O . PHE A 1 109 ? -18.864 -2.945 9.693 1.00 76.06 109 PHE A O 1
ATOM 773 N N . PHE A 1 110 ? -18.162 -4.241 7.996 1.00 72.38 110 PHE A N 1
ATOM 774 C CA . PHE A 1 110 ? -19.489 -4.760 7.684 1.00 72.38 110 PHE A CA 1
ATOM 775 C C . PHE A 1 110 ? -20.036 -5.676 8.778 1.00 72.38 110 PHE A C 1
ATOM 777 O O . PHE A 1 110 ? -21.209 -5.541 9.111 1.00 72.38 110 PHE A O 1
ATOM 784 N N . ALA A 1 111 ? -19.213 -6.532 9.390 1.00 71.19 111 ALA A N 1
ATOM 785 C CA . ALA A 1 111 ? -19.642 -7.374 10.510 1.00 71.19 111 ALA A CA 1
ATOM 786 C C . ALA A 1 111 ? -20.097 -6.544 11.721 1.00 71.19 111 ALA A C 1
ATOM 788 O O . ALA A 1 111 ? -21.059 -6.902 12.395 1.00 71.19 111 ALA A O 1
ATOM 789 N N . LYS A 1 112 ? -19.458 -5.392 11.965 1.00 68.50 112 LYS A N 1
ATOM 790 C CA . LYS A 1 112 ? -19.905 -4.432 12.984 1.00 68.50 112 LYS A CA 1
ATOM 791 C C . LYS A 1 112 ? -21.224 -3.749 12.635 1.00 68.50 112 LYS A C 1
ATOM 793 O O . LYS A 1 112 ? -22.021 -3.465 13.525 1.00 68.50 112 LYS A O 1
ATOM 798 N N . ARG A 1 113 ? -21.430 -3.411 11.358 1.00 67.19 113 ARG A N 1
ATOM 799 C CA . ARG A 1 113 ? -22.580 -2.609 10.911 1.00 67.19 113 ARG A CA 1
ATOM 800 C C . ARG A 1 113 ? -23.826 -3.445 10.613 1.00 67.19 113 ARG A C 1
ATOM 802 O O . ARG A 1 113 ? -24.934 -2.944 10.806 1.00 67.19 113 ARG A O 1
ATOM 809 N N . PHE A 1 114 ? -23.643 -4.682 10.162 1.00 63.41 114 PHE A N 1
ATOM 810 C CA . PHE A 1 114 ? -24.679 -5.646 9.810 1.00 63.41 114 PHE A CA 1
ATOM 811 C C . PHE A 1 114 ? -24.501 -6.918 10.648 1.00 63.41 114 PHE A C 1
ATOM 813 O O . PHE A 1 114 ? -23.802 -7.846 10.259 1.00 63.41 114 PHE A O 1
ATOM 820 N N . SER A 1 115 ? -25.200 -6.982 11.783 1.00 56.94 115 SER A N 1
ATOM 821 C CA . SER A 1 115 ? -25.193 -8.125 12.714 1.00 56.94 115 SER A CA 1
ATOM 822 C C . SER A 1 115 ? -25.717 -9.453 12.120 1.00 56.94 115 SER A C 1
ATOM 824 O O . SER A 1 115 ? -25.665 -10.470 12.807 1.00 56.94 115 SER A O 1
ATOM 826 N N . SER A 1 116 ? -26.240 -9.472 10.885 1.00 56.69 116 SER A N 1
ATOM 827 C CA . SER A 1 116 ? -26.890 -10.650 10.276 1.00 56.69 116 SER A CA 1
ATOM 828 C C . SER A 1 116 ? -26.138 -11.290 9.106 1.00 56.69 116 SER A C 1
ATOM 830 O O . SER A 1 116 ? -26.589 -12.325 8.621 1.00 56.69 116 SER A O 1
ATOM 832 N N . VAL A 1 117 ? -25.023 -10.726 8.625 1.00 61.59 117 VAL A N 1
ATOM 833 C CA . VAL A 1 117 ? -24.311 -11.277 7.454 1.00 61.59 117 VAL A CA 1
ATOM 834 C C . VAL A 1 117 ? -22.981 -11.892 7.883 1.00 61.59 117 VAL A C 1
ATOM 836 O O . VAL A 1 117 ? -22.158 -11.242 8.520 1.00 61.59 117 VAL A O 1
ATOM 839 N N . SER A 1 118 ? -22.769 -13.160 7.525 1.00 69.88 118 SER A N 1
ATOM 840 C CA . SER A 1 118 ? -21.572 -13.916 7.900 1.00 69.88 118 SER A CA 1
ATOM 841 C C . SER A 1 118 ? -20.320 -13.347 7.215 1.00 69.88 118 SER A C 1
ATOM 843 O O . SER A 1 118 ? -20.265 -13.247 5.989 1.00 69.88 118 SER A O 1
ATOM 845 N N . TYR A 1 119 ? -19.303 -13.000 8.010 1.00 70.12 119 TYR A N 1
ATOM 846 C CA . TYR A 1 119 ? -17.984 -12.497 7.590 1.00 70.12 119 TYR A CA 1
ATOM 847 C C . TYR A 1 119 ? -17.386 -13.192 6.340 1.00 70.12 119 TYR A C 1
ATOM 849 O O . TYR A 1 119 ? -16.996 -12.487 5.405 1.00 70.12 119 TYR A O 1
ATOM 857 N N . PRO A 1 120 ? -17.361 -14.542 6.236 1.00 74.44 120 PRO A N 1
ATOM 858 C CA . PRO A 1 120 ? -16.837 -15.229 5.051 1.00 74.44 120 PRO A CA 1
ATOM 859 C C . PRO A 1 120 ? -17.614 -14.945 3.757 1.00 74.44 120 PRO A C 1
ATOM 861 O O . PRO A 1 120 ? -17.014 -14.933 2.685 1.00 74.44 120 PRO A O 1
ATOM 864 N N . VAL A 1 121 ? -18.921 -14.672 3.827 1.00 78.75 121 VAL A N 1
ATOM 865 C CA . VAL A 1 121 ? -19.751 -14.394 2.639 1.00 78.75 121 VAL A CA 1
ATOM 866 C C . VAL A 1 121 ? -19.393 -13.035 2.038 1.00 78.75 121 VAL A C 1
ATOM 868 O O . VAL A 1 121 ? -19.281 -12.897 0.823 1.00 78.75 121 VAL A O 1
ATOM 871 N N . ILE A 1 122 ? -19.142 -12.040 2.890 1.00 79.50 122 ILE A N 1
ATOM 872 C CA . ILE A 1 122 ? -18.768 -10.680 2.476 1.00 79.50 122 ILE A CA 1
ATOM 873 C C . ILE A 1 122 ? -17.404 -10.693 1.785 1.00 79.50 122 ILE A C 1
ATOM 875 O O . ILE A 1 122 ? -17.233 -10.088 0.728 1.00 79.50 122 ILE A O 1
ATOM 879 N N . ILE A 1 123 ? -16.455 -11.442 2.352 1.00 82.12 123 ILE A N 1
ATOM 880 C CA . ILE A 1 123 ? -15.127 -11.641 1.767 1.00 82.12 123 ILE A CA 1
ATOM 881 C C . ILE A 1 123 ? -15.227 -12.336 0.410 1.00 82.12 123 ILE A C 1
ATOM 883 O O . ILE A 1 123 ? -14.590 -11.895 -0.546 1.00 82.12 123 ILE A O 1
ATOM 887 N N . PHE A 1 124 ? -16.041 -13.389 0.310 1.00 83.62 124 PHE A N 1
ATOM 888 C CA . PHE A 1 124 ? -16.227 -14.118 -0.940 1.00 83.62 124 PHE A CA 1
ATOM 889 C C . PHE A 1 124 ? -16.779 -13.211 -2.048 1.00 83.62 124 PHE A C 1
ATOM 891 O O . PHE A 1 124 ? -16.213 -13.169 -3.140 1.00 83.62 124 PHE A O 1
ATOM 898 N N . ILE A 1 125 ? -17.811 -12.413 -1.752 1.00 84.81 125 ILE A N 1
ATOM 899 C CA . ILE A 1 125 ? -18.389 -11.452 -2.705 1.00 84.81 125 ILE A CA 1
ATOM 900 C C . ILE A 1 125 ? -17.345 -10.414 -3.144 1.00 84.81 125 ILE A C 1
ATOM 902 O O . ILE A 1 125 ? -17.192 -10.172 -4.340 1.00 84.81 125 ILE A O 1
ATOM 906 N N . LEU A 1 126 ? -16.596 -9.829 -2.202 1.00 83.31 126 LEU A N 1
ATOM 907 C CA . LEU A 1 126 ? -15.537 -8.852 -2.495 1.00 83.31 126 LEU A CA 1
ATOM 908 C C . LEU A 1 126 ? -14.434 -9.432 -3.385 1.00 83.31 126 LEU A C 1
ATOM 910 O O . LEU A 1 126 ? -13.950 -8.757 -4.297 1.00 83.31 126 LEU A O 1
ATOM 914 N N . CYS A 1 127 ? -14.045 -10.680 -3.130 1.00 86.19 127 CYS A N 1
ATOM 915 C CA . CYS A 1 127 ? -13.007 -11.361 -3.890 1.00 86.19 127 CYS A CA 1
ATOM 916 C C . CYS A 1 127 ? -13.482 -11.669 -5.319 1.00 86.19 127 CYS A C 1
ATOM 918 O O . CYS A 1 127 ? -12.786 -11.342 -6.278 1.00 86.19 127 CYS A O 1
ATOM 920 N N . VAL A 1 128 ? -14.704 -12.195 -5.479 1.00 87.25 128 VAL A N 1
ATOM 921 C CA . VAL A 1 128 ? -15.314 -12.460 -6.796 1.00 87.25 128 VAL A CA 1
ATOM 922 C C . VAL A 1 128 ? -15.501 -11.168 -7.594 1.00 87.25 128 VAL A C 1
ATOM 924 O O . VAL A 1 128 ? -15.187 -11.118 -8.786 1.00 87.25 128 VAL A O 1
ATOM 927 N N . PHE A 1 129 ? -15.952 -10.096 -6.941 1.00 85.94 129 PHE A N 1
ATOM 928 C CA . PHE A 1 129 ? -16.072 -8.783 -7.568 1.00 85.94 129 PHE A CA 1
ATOM 929 C C . PHE A 1 129 ? -14.709 -8.254 -8.036 1.00 85.94 129 PHE A C 1
ATOM 931 O O . PHE A 1 129 ? -14.569 -7.851 -9.190 1.00 85.94 129 PHE A O 1
ATOM 938 N N . SER A 1 130 ? -13.685 -8.324 -7.180 1.00 82.94 130 SER A N 1
ATOM 939 C CA . SER A 1 130 ? -12.324 -7.889 -7.524 1.00 82.94 130 SER A CA 1
ATOM 940 C C . SER A 1 130 ? -11.726 -8.721 -8.658 1.00 82.94 130 SER A C 1
ATOM 942 O O . SER A 1 130 ? -11.093 -8.168 -9.552 1.00 82.94 130 SER A O 1
ATOM 944 N N . PHE A 1 131 ? -11.974 -10.032 -8.673 1.00 84.94 131 PHE A N 1
ATOM 945 C CA . PHE A 1 131 ? -11.536 -10.920 -9.749 1.00 84.94 131 PHE A CA 1
ATOM 946 C C . PHE A 1 131 ? -12.207 -10.574 -11.084 1.00 84.94 131 PHE A C 1
ATOM 948 O O . PHE A 1 131 ? -11.553 -10.528 -12.125 1.00 84.94 131 PHE A O 1
ATOM 955 N N . THR A 1 132 ? -13.503 -10.258 -11.054 1.00 83.75 132 THR A N 1
ATOM 956 C CA . THR A 1 132 ? -14.241 -9.806 -12.244 1.00 83.75 132 THR A CA 1
ATOM 957 C C . THR A 1 132 ? -13.680 -8.477 -12.756 1.00 83.75 132 THR A C 1
ATOM 959 O O . THR A 1 132 ? -13.428 -8.329 -13.950 1.00 83.75 132 THR A O 1
ATOM 962 N N . MET A 1 133 ? -13.403 -7.534 -11.851 1.00 79.94 133 MET A N 1
ATOM 963 C CA . MET A 1 133 ? -12.807 -6.236 -12.184 1.00 79.94 133 MET A CA 1
ATOM 964 C C . MET A 1 133 ? -11.375 -6.349 -12.716 1.00 79.94 133 MET A C 1
ATOM 966 O O . MET A 1 133 ? -11.008 -5.624 -13.638 1.00 79.94 133 MET A O 1
ATOM 970 N N . ALA A 1 134 ? -10.580 -7.289 -12.206 1.00 81.06 134 ALA A N 1
ATOM 971 C CA . ALA A 1 134 ? -9.224 -7.535 -12.691 1.00 81.06 134 ALA A CA 1
ATOM 972 C C . ALA A 1 134 ? -9.191 -8.014 -14.157 1.00 81.06 134 ALA A C 1
ATOM 974 O O . ALA A 1 134 ? -8.237 -7.711 -14.872 1.00 81.06 134 ALA A O 1
ATOM 975 N N . ASN A 1 135 ? -10.240 -8.701 -14.628 1.00 81.75 135 ASN A N 1
ATOM 976 C CA . ASN A 1 135 ? -10.344 -9.162 -16.017 1.00 81.75 135 ASN A CA 1
ATOM 977 C C . ASN A 1 135 ? -10.691 -8.040 -17.023 1.00 81.75 135 ASN A C 1
ATOM 979 O O . ASN A 1 135 ? -10.497 -8.226 -18.220 1.00 81.75 135 ASN A O 1
ATOM 983 N N . LEU A 1 136 ? -11.163 -6.868 -16.572 1.00 77.62 136 LEU A N 1
ATOM 984 C CA . LEU A 1 136 ? -11.566 -5.743 -17.439 1.00 77.62 136 LEU A CA 1
ATOM 985 C C . LEU A 1 136 ? -10.386 -4.907 -17.988 1.00 77.62 136 LEU A C 1
ATOM 987 O O . LEU A 1 136 ? -10.586 -4.078 -18.874 1.00 77.62 136 LEU A O 1
ATOM 991 N N . GLY A 1 137 ? -9.159 -5.134 -17.505 1.00 74.62 137 GLY A N 1
ATOM 992 C CA . GLY A 1 137 ? -7.948 -4.438 -17.956 1.00 74.62 137 GLY A CA 1
ATOM 993 C C . GLY A 1 137 ? -7.694 -3.088 -17.265 1.00 74.62 137 GLY A C 1
ATOM 994 O O . GLY A 1 137 ? -8.612 -2.346 -16.914 1.00 74.62 137 GLY A O 1
ATOM 995 N N . LEU A 1 138 ? -6.410 -2.751 -17.071 1.00 70.06 138 LEU A N 1
ATOM 996 C CA . LEU A 1 138 ? -5.975 -1.598 -16.266 1.00 70.06 138 LEU A CA 1
ATOM 997 C C . LEU A 1 138 ? -6.475 -0.250 -16.813 1.00 70.06 138 LEU A C 1
ATOM 999 O O . LEU A 1 138 ? -6.903 0.600 -16.037 1.00 70.06 138 LEU A O 1
ATOM 1003 N N . SER A 1 139 ? -6.454 -0.049 -18.133 1.00 74.50 139 SER A N 1
ATOM 1004 C CA . SER A 1 139 ? -6.856 1.222 -18.755 1.00 74.50 139 SER A CA 1
ATOM 1005 C C . SER A 1 139 ? -8.352 1.505 -18.575 1.00 74.50 139 SER A C 1
ATOM 1007 O O . SER A 1 139 ? -8.730 2.624 -18.235 1.00 74.50 139 SER A O 1
ATOM 1009 N N . GLN A 1 140 ? -9.196 0.476 -18.715 1.00 74.06 140 GLN A N 1
ATOM 1010 C CA . GLN A 1 140 ? -10.640 0.569 -18.482 1.00 74.06 140 GLN A CA 1
ATOM 1011 C C . GLN A 1 140 ? -10.934 0.844 -17.003 1.00 74.06 140 GLN A C 1
ATOM 1013 O O . GLN A 1 140 ? -11.774 1.680 -16.670 1.00 74.06 140 GLN A O 1
ATOM 1018 N N . LEU A 1 141 ? -10.185 0.192 -16.106 1.00 78.25 141 LEU A N 1
ATOM 1019 C CA . LEU A 1 141 ? -10.297 0.408 -14.668 1.00 78.25 141 LEU A CA 1
ATOM 1020 C C . LEU A 1 141 ? -9.930 1.848 -14.285 1.00 78.25 141 LEU A C 1
ATOM 1022 O O . LEU A 1 141 ? -10.652 2.460 -13.498 1.00 78.25 141 LEU A O 1
ATOM 1026 N N . ILE A 1 142 ? -8.872 2.422 -14.869 1.00 73.75 142 ILE A N 1
ATOM 1027 C CA . ILE A 1 142 ? -8.496 3.829 -14.653 1.00 73.75 142 ILE A CA 1
ATOM 1028 C C . ILE A 1 142 ? -9.577 4.766 -15.209 1.00 73.75 142 ILE A C 1
ATOM 1030 O O . ILE A 1 142 ? -9.989 5.686 -14.504 1.00 73.75 142 ILE A O 1
ATOM 1034 N N . ALA A 1 143 ? -10.085 4.516 -16.419 1.00 75.19 143 ALA A N 1
ATOM 1035 C CA . ALA A 1 143 ? -11.117 5.344 -17.049 1.00 75.19 143 ALA A CA 1
ATOM 1036 C C . ALA A 1 143 ? -12.428 5.388 -16.245 1.00 75.19 143 ALA A C 1
ATOM 1038 O O . ALA A 1 143 ? -13.083 6.426 -16.209 1.00 75.19 143 ALA A O 1
ATOM 1039 N N . VAL A 1 144 ? -12.786 4.295 -15.563 1.00 74.69 144 VAL A N 1
ATOM 1040 C CA . VAL A 1 144 ? -13.935 4.236 -14.641 1.00 74.69 144 VAL A CA 1
ATOM 1041 C C . VAL A 1 144 ? -13.594 4.819 -13.264 1.00 74.69 144 VAL A C 1
ATOM 1043 O O . VAL A 1 144 ? -14.420 5.498 -12.655 1.00 74.69 144 VAL A O 1
ATOM 1046 N N . SER A 1 145 ? -12.376 4.605 -12.762 1.00 73.62 145 SER A N 1
ATOM 1047 C CA . SER A 1 145 ? -11.979 5.064 -11.423 1.00 73.62 145 SER A CA 1
ATOM 1048 C C . SER A 1 145 ? -11.782 6.575 -11.343 1.00 73.62 145 SER A C 1
ATOM 1050 O O . SER A 1 145 ? -12.134 7.172 -10.330 1.00 73.62 145 SER A O 1
ATOM 1052 N N . VAL A 1 146 ? -11.242 7.209 -12.388 1.00 76.81 146 VAL A N 1
ATOM 1053 C CA . VAL A 1 146 ? -11.010 8.664 -12.441 1.00 76.81 146 VAL A CA 1
ATOM 1054 C C . VAL A 1 146 ? -12.293 9.481 -12.211 1.00 76.81 146 VAL A C 1
ATOM 1056 O O . VAL A 1 146 ? -12.279 10.313 -11.300 1.00 76.81 146 VAL A O 1
ATOM 1059 N N . PRO A 1 147 ? -13.405 9.272 -12.946 1.00 71.50 147 PRO A N 1
ATOM 1060 C CA . PRO A 1 147 ? -14.626 10.050 -12.742 1.00 71.50 147 PRO A CA 1
ATOM 1061 C C . PRO A 1 147 ? -15.219 9.820 -11.349 1.00 71.50 147 PRO A C 1
ATOM 1063 O O . PRO A 1 147 ? -15.611 10.781 -10.691 1.00 71.50 147 PRO A O 1
ATOM 1066 N N . VAL A 1 148 ? -15.190 8.582 -10.845 1.00 72.81 148 VAL A N 1
ATOM 1067 C CA . VAL A 1 148 ? -15.631 8.265 -9.477 1.00 72.81 148 VAL A CA 1
ATOM 1068 C C . VAL A 1 148 ? -14.785 9.008 -8.435 1.00 72.81 148 VAL A C 1
ATOM 1070 O O . VAL A 1 148 ? -15.329 9.574 -7.484 1.00 72.81 148 VAL A O 1
ATOM 1073 N N . LEU A 1 149 ? -13.461 9.067 -8.623 1.00 67.56 149 LEU A N 1
ATOM 1074 C CA . LEU A 1 149 ? -12.553 9.770 -7.715 1.00 67.56 149 LEU A CA 1
ATOM 1075 C C . LEU A 1 149 ? -12.843 11.273 -7.677 1.00 67.56 149 LEU A C 1
ATOM 1077 O O . LEU A 1 149 ? -12.896 11.849 -6.593 1.00 67.56 149 LEU A O 1
ATOM 1081 N N . VAL A 1 150 ? -13.059 11.894 -8.841 1.00 71.81 150 VAL A N 1
ATOM 1082 C CA . VAL A 1 150 ? -13.356 13.332 -8.960 1.00 71.81 150 VAL A CA 1
ATOM 1083 C C . VAL A 1 150 ? -14.692 13.683 -8.303 1.00 71.81 150 VAL A C 1
ATOM 1085 O O . VAL A 1 150 ? -14.807 14.751 -7.707 1.00 71.81 150 VAL A O 1
ATOM 1088 N N . THR A 1 151 ? -15.682 12.786 -8.336 1.00 71.00 151 THR A N 1
ATOM 1089 C CA . THR A 1 151 ? -16.958 12.985 -7.630 1.00 71.00 151 THR A CA 1
ATOM 1090 C C . THR A 1 151 ? -16.821 12.841 -6.111 1.00 71.00 151 THR A C 1
ATOM 1092 O O . THR A 1 151 ? -17.431 13.609 -5.370 1.00 71.00 151 THR A O 1
ATOM 1095 N N . ILE A 1 152 ? -16.012 11.894 -5.623 1.00 70.31 152 ILE A N 1
ATOM 1096 C CA . ILE A 1 152 ? -15.852 11.635 -4.179 1.00 70.31 152 ILE A CA 1
ATOM 1097 C C . ILE A 1 152 ? -14.939 12.667 -3.497 1.00 70.31 152 ILE A C 1
ATOM 1099 O O . ILE A 1 152 ? -15.193 13.050 -2.352 1.00 70.31 152 ILE A O 1
ATOM 1103 N N . TYR A 1 153 ? -13.897 13.149 -4.182 1.00 64.62 153 TYR A N 1
ATOM 1104 C CA . TYR A 1 153 ? -12.914 14.093 -3.631 1.00 64.62 153 TYR A CA 1
ATOM 1105 C C . TYR A 1 153 ? -13.522 15.352 -2.967 1.00 64.62 153 TYR A C 1
ATOM 1107 O O . TYR A 1 153 ? -13.150 15.655 -1.829 1.00 64.62 153 TYR A O 1
ATOM 1115 N N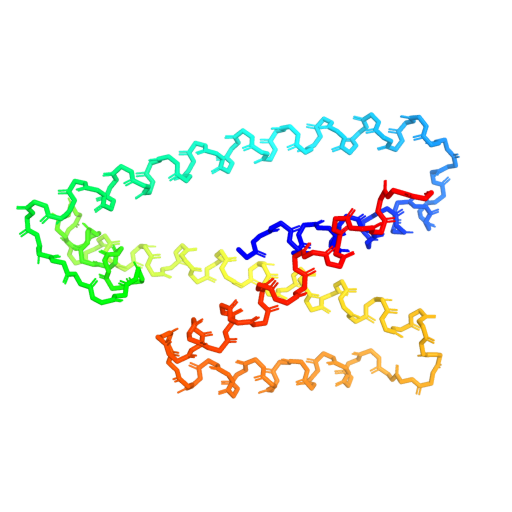 . PRO A 1 154 ? -14.484 16.078 -3.581 1.00 67.50 154 PRO A N 1
ATOM 1116 C CA . PRO A 1 154 ? -15.100 17.250 -2.954 1.00 67.50 154 PRO A CA 1
ATOM 1117 C C . PRO A 1 154 ? -15.971 16.898 -1.740 1.00 67.50 154 PRO A C 1
ATOM 1119 O O . PRO A 1 154 ? -16.068 17.697 -0.810 1.00 67.50 154 PRO A O 1
ATOM 1122 N N . ILE A 1 155 ? -16.576 15.708 -1.715 1.00 65.50 155 ILE A N 1
ATOM 1123 C CA . ILE A 1 155 ? -17.429 15.253 -0.608 1.00 65.50 155 ILE A CA 1
ATOM 1124 C C . ILE A 1 155 ? -16.568 14.977 0.631 1.00 65.50 155 ILE A C 1
ATOM 1126 O O . ILE A 1 155 ? -16.915 15.409 1.729 1.00 65.50 155 ILE A O 1
ATOM 1130 N N . ALA A 1 156 ? -15.406 14.340 0.450 1.00 60.47 156 ALA A N 1
ATOM 1131 C CA . ALA A 1 156 ? -14.460 14.082 1.536 1.00 60.47 156 ALA A CA 1
ATOM 1132 C C . ALA A 1 156 ? -13.888 15.379 2.143 1.00 60.47 156 ALA A C 1
ATOM 1134 O O . ALA A 1 156 ? -13.769 15.481 3.362 1.00 60.47 156 ALA A O 1
ATOM 1135 N N . ILE A 1 157 ? -13.582 16.388 1.316 1.00 62.53 157 ILE A N 1
ATOM 1136 C CA . ILE A 1 157 ? -13.087 17.695 1.790 1.00 62.53 157 ILE A CA 1
ATOM 1137 C C . ILE A 1 157 ? -14.173 18.460 2.559 1.00 62.53 157 ILE A C 1
ATOM 1139 O O . ILE A 1 157 ? -13.892 19.045 3.603 1.00 62.53 157 ILE A O 1
ATOM 1143 N N . LYS A 1 158 ? -15.423 18.435 2.082 1.00 56.16 158 LYS A N 1
ATOM 1144 C CA . LYS A 1 158 ? -16.556 19.106 2.742 1.00 56.16 158 LYS A CA 1
ATOM 1145 C C . LYS A 1 158 ? -16.862 18.539 4.133 1.00 56.16 158 LYS A C 1
ATOM 1147 O O . LYS A 1 158 ? -17.282 19.290 5.005 1.00 56.16 158 LYS A O 1
ATOM 1152 N N . MET A 1 159 ? -16.646 17.242 4.350 1.00 53.94 159 MET A N 1
ATOM 1153 C CA . MET A 1 159 ? -17.013 16.554 5.595 1.00 53.94 159 MET A CA 1
ATOM 1154 C C . MET A 1 159 ? -16.119 16.913 6.799 1.00 53.94 159 MET A C 1
ATOM 1156 O O . MET A 1 159 ? -16.511 16.647 7.927 1.00 53.94 159 MET A O 1
ATOM 1160 N N . ASN A 1 160 ? -14.950 17.534 6.578 1.00 42.28 160 ASN A N 1
ATOM 1161 C CA . ASN A 1 160 ? -14.022 17.976 7.635 1.00 42.28 160 ASN A CA 1
ATOM 1162 C C . ASN A 1 160 ? -14.144 19.483 7.962 1.00 42.28 160 ASN A C 1
ATOM 1164 O O . ASN A 1 160 ? -13.277 20.056 8.616 1.00 42.28 160 ASN A O 1
ATOM 1168 N N . SER A 1 161 ? -15.199 20.137 7.463 1.00 38.12 161 SER A N 1
ATOM 1169 C CA . SER A 1 161 ? -15.545 21.536 7.753 1.00 38.12 161 SER A CA 1
ATOM 1170 C C . SER A 1 161 ? -16.819 21.630 8.605 1.00 38.12 161 SER A C 1
ATOM 1172 O O . SER A 1 161 ? -17.644 22.522 8.380 1.00 38.12 161 SER A O 1
ATOM 1174 N N . GLN A 1 162 ? -17.003 20.698 9.544 1.00 33.81 162 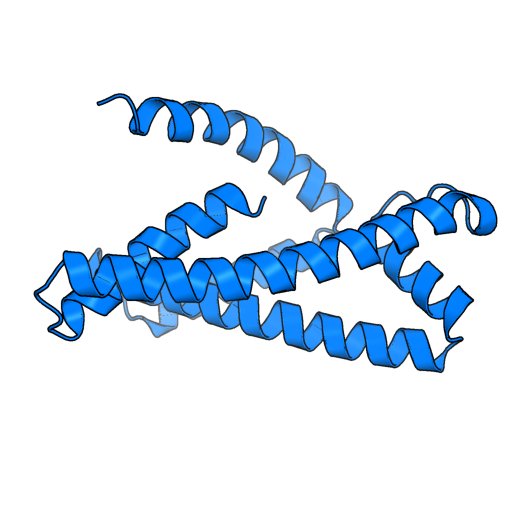GLN A N 1
ATOM 1175 C CA . GLN A 1 162 ? -18.093 20.728 10.517 1.00 33.81 162 GLN A CA 1
ATOM 1176 C C . GLN A 1 162 ? -17.630 20.259 11.893 1.00 33.81 162 GLN A C 1
ATOM 1178 O O . GLN A 1 162 ? -16.878 19.261 11.947 1.00 33.81 162 GLN A O 1
#

Secondary structure (DSSP, 8-state):
-HHHHHHHHHHHHHHHHHHTT---HHHHHHHHHHHHHHHHHHHHHHHHHHHHHHHHHHHHH---S-HHHHHHHHHHHHHHHHHHHHHHHHHHHHHHHHHHHHHHHHHHHHHHH-TTS-HHHHHHHHHHHHHHHHTT-HHHHHHHHHHHHHHHHHHHHHTT--

pLDDT: mean 75.57, std 10.41, range [33.81, 94.0]